Protein AF-A0A7H8HG08-F1 (afdb_monomer_lite)

Secondary structure (DSSP, 8-state):
-HHHHHHHHHH-SSEEEEEEEEEETTEEEEEEEEEEEPP-TTTTSPP----

Foldseek 3Di:
DCVVCVCVVPPAPDKDFDADWDDDPNDIDGDTPDIHRDDCPVVVDDDDDDD

pLDDT: mean 88.63, std 9.04, range [64.75, 97.62]

Radius of gyration: 14.43 Å; chains: 1; bounding box: 30×41×24 Å

Sequence (51 aa):
MWQRNRVVARASAALLIRGQVQAAEGVVTLVADRIEALDLSMATAPSRDFR

Structure (mmCIF, N/CA/C/O backbone):
data_AF-A0A7H8HG08-F1
#
_entry.id   AF-A0A7H8HG08-F1
#
loop_
_atom_site.group_PDB
_atom_site.id
_atom_site.type_symbol
_atom_site.label_atom_id
_atom_site.label_alt_id
_atom_site.label_comp_id
_atom_site.label_asym_id
_atom_site.label_entity_id
_atom_site.label_seq_id
_atom_site.pdbx_PDB_ins_code
_atom_site.Cartn_x
_atom_site.Cartn_y
_atom_site.Cartn_z
_atom_site.occupancy
_atom_site.B_iso_or_equiv
_atom_site.auth_seq_id
_atom_site.auth_comp_id
_atom_site.auth_asym_id
_atom_site.auth_atom_id
_atom_site.pdbx_PDB_model_num
ATOM 1 N N . MET A 1 1 ? 3.706 13.863 2.665 1.00 68.62 1 MET A N 1
ATOM 2 C CA . MET A 1 1 ? 4.155 12.543 2.163 1.00 68.62 1 MET A CA 1
ATOM 3 C C . MET A 1 1 ? 3.775 12.351 0.694 1.00 68.62 1 MET A C 1
ATOM 5 O O . MET A 1 1 ? 4.660 12.136 -0.125 1.00 68.62 1 MET A O 1
ATOM 9 N N . TRP A 1 2 ? 2.505 12.572 0.333 1.00 71.69 2 TRP A N 1
ATOM 10 C CA . TRP A 1 2 ? 1.992 12.384 -1.031 1.00 71.69 2 TRP A CA 1
ATOM 11 C C . TRP A 1 2 ? 2.832 13.003 -2.158 1.00 71.69 2 TRP A C 1
ATOM 13 O O . TRP A 1 2 ? 3.212 12.298 -3.080 1.00 71.69 2 TRP A O 1
ATOM 23 N N . GLN A 1 3 ? 3.197 14.288 -2.079 1.00 81.38 3 GLN A N 1
ATOM 24 C CA . GLN A 1 3 ? 3.935 14.955 -3.165 1.00 81.38 3 GLN A CA 1
ATOM 25 C C . GLN A 1 3 ? 5.267 14.276 -3.529 1.00 81.38 3 GLN A C 1
ATOM 27 O O . GLN A 1 3 ? 5.617 14.273 -4.707 1.00 81.38 3 GLN A O 1
ATOM 32 N N . ARG A 1 4 ? 5.961 13.692 -2.539 1.00 81.69 4 ARG A N 1
ATOM 33 C CA . ARG A 1 4 ? 7.244 12.990 -2.709 1.00 81.69 4 ARG A CA 1
ATOM 34 C C . ARG A 1 4 ? 7.053 11.576 -3.253 1.00 81.69 4 ARG A C 1
ATOM 36 O O . ARG A 1 4 ? 7.782 11.157 -4.139 1.00 81.69 4 ARG A O 1
ATOM 43 N N . ASN A 1 5 ? 6.029 10.875 -2.769 1.00 85.75 5 ASN A N 1
ATOM 44 C CA . ASN A 1 5 ? 5.850 9.449 -3.053 1.00 85.75 5 ASN A CA 1
ATOM 45 C C . ASN A 1 5 ? 4.848 9.166 -4.178 1.00 85.75 5 ASN A C 1
ATOM 47 O O . ASN A 1 5 ? 4.703 8.016 -4.578 1.00 85.75 5 ASN A O 1
ATOM 51 N N . ARG A 1 6 ? 4.182 10.193 -4.732 1.00 86.56 6 ARG A N 1
ATOM 52 C CA . ARG A 1 6 ? 3.157 10.033 -5.782 1.00 86.56 6 ARG A CA 1
ATOM 53 C C . ARG A 1 6 ? 3.670 9.281 -7.008 1.00 86.56 6 ARG A C 1
ATOM 55 O O . ARG A 1 6 ? 2.888 8.592 -7.648 1.00 86.56 6 ARG A O 1
ATOM 62 N N . VAL A 1 7 ? 4.941 9.476 -7.369 1.00 92.62 7 VAL A N 1
ATOM 63 C CA . VAL A 1 7 ? 5.537 8.838 -8.550 1.00 92.62 7 VAL A CA 1
ATOM 64 C C . VAL A 1 7 ? 5.663 7.343 -8.298 1.00 92.62 7 VAL A C 1
ATOM 66 O O . VAL A 1 7 ? 5.068 6.563 -9.031 1.00 92.62 7 VAL A O 1
ATOM 69 N N . VAL A 1 8 ? 6.326 6.954 -7.205 1.00 92.19 8 VAL A N 1
ATOM 70 C CA . VAL A 1 8 ? 6.458 5.550 -6.785 1.00 92.19 8 VAL A CA 1
ATOM 71 C C . VAL A 1 8 ? 5.085 4.898 -6.644 1.00 92.19 8 VAL A C 1
ATOM 73 O O . VAL A 1 8 ? 4.855 3.840 -7.219 1.00 92.19 8 VAL A O 1
ATOM 76 N N . ALA A 1 9 ? 4.147 5.566 -5.971 1.00 90.62 9 ALA A N 1
ATOM 77 C CA . ALA A 1 9 ? 2.807 5.044 -5.727 1.00 90.62 9 ALA A CA 1
ATOM 78 C C . ALA A 1 9 ? 1.982 4.805 -7.004 1.00 90.62 9 ALA A C 1
ATOM 80 O O . ALA A 1 9 ? 1.073 3.984 -6.987 1.00 90.62 9 ALA A O 1
ATOM 81 N N . ARG A 1 10 ? 2.256 5.536 -8.092 1.00 92.50 10 ARG A N 1
ATOM 82 C CA . ARG A 1 10 ? 1.506 5.422 -9.354 1.00 92.50 10 ARG A CA 1
ATOM 83 C C . ARG A 1 10 ? 2.211 4.596 -10.421 1.00 92.50 10 ARG A C 1
ATOM 85 O O . ARG A 1 10 ? 1.532 4.056 -11.283 1.00 92.50 10 ARG A O 1
ATOM 92 N N . ALA A 1 11 ? 3.540 4.560 -10.406 1.00 93.50 11 ALA A N 1
ATOM 93 C CA . ALA A 1 11 ? 4.336 3.969 -11.479 1.00 93.50 11 ALA A CA 1
ATOM 94 C C . ALA A 1 11 ? 4.872 2.568 -11.154 1.00 93.50 11 ALA A C 1
ATOM 96 O O . ALA A 1 11 ? 5.290 1.860 -12.066 1.00 93.50 11 ALA A O 1
ATOM 97 N N . SER A 1 12 ? 4.893 2.162 -9.881 1.00 93.44 12 SER A N 1
ATOM 98 C CA . SER A 1 12 ? 5.405 0.841 -9.498 1.00 93.44 12 SER A CA 1
ATOM 99 C C . SER A 1 12 ? 4.371 -0.247 -9.779 1.00 93.44 12 SER A C 1
ATOM 101 O O . SER A 1 12 ? 3.195 -0.071 -9.471 1.00 93.44 12 SER A O 1
ATOM 103 N N . ALA A 1 13 ? 4.815 -1.395 -10.297 1.00 91.94 13 ALA A N 1
ATOM 104 C CA . ALA A 1 13 ? 3.950 -2.557 -10.523 1.00 91.94 13 ALA A CA 1
ATOM 105 C C . ALA A 1 13 ? 3.400 -3.152 -9.212 1.00 91.94 13 ALA A C 1
ATOM 107 O O . ALA A 1 13 ? 2.292 -3.681 -9.188 1.00 91.94 13 ALA A O 1
ATOM 108 N N . ALA A 1 14 ? 4.162 -3.043 -8.119 1.00 92.56 14 ALA A N 1
ATOM 109 C CA . ALA A 1 14 ? 3.746 -3.420 -6.774 1.00 92.56 14 ALA A CA 1
ATOM 110 C C . ALA A 1 14 ? 4.390 -2.502 -5.724 1.00 92.56 14 ALA A C 1
ATOM 112 O O . ALA A 1 14 ? 5.430 -1.884 -5.970 1.00 92.56 14 ALA A O 1
ATOM 113 N N . LEU A 1 15 ? 3.766 -2.418 -4.547 1.00 94.44 15 LEU A N 1
ATOM 114 C CA . LEU A 1 15 ? 4.184 -1.543 -3.451 1.00 94.44 15 LEU A CA 1
ATOM 115 C C . LEU A 1 15 ? 4.258 -2.304 -2.128 1.00 94.44 15 LEU A C 1
ATOM 117 O O . LEU A 1 15 ? 3.371 -3.097 -1.815 1.00 94.44 15 LEU A O 1
ATOM 121 N N . LEU A 1 16 ? 5.262 -1.977 -1.315 1.00 94.38 16 LEU A N 1
ATOM 122 C CA . LEU A 1 16 ? 5.286 -2.280 0.113 1.00 94.38 16 LEU A CA 1
ATOM 123 C C . LEU A 1 16 ? 4.814 -1.038 0.878 1.00 94.38 16 LEU A C 1
ATOM 125 O O . LEU A 1 16 ? 5.428 0.030 0.790 1.00 94.38 16 LEU A O 1
ATOM 129 N N . ILE A 1 17 ? 3.714 -1.170 1.622 1.00 94.94 17 ILE A N 1
ATOM 130 C CA . ILE A 1 17 ? 3.1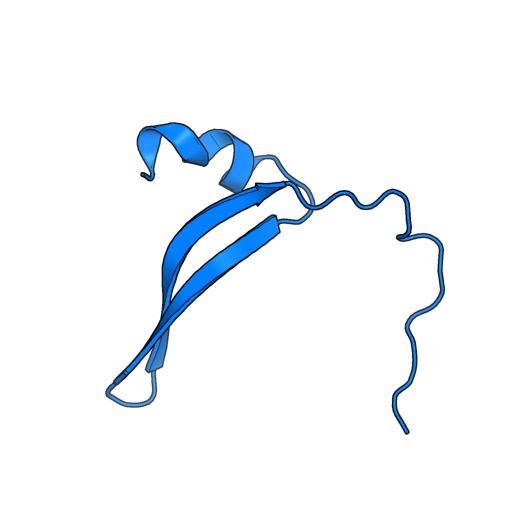07 -0.066 2.375 1.00 94.94 17 ILE A CA 1
ATOM 131 C C . ILE A 1 17 ? 3.103 -0.413 3.862 1.00 94.94 17 ILE A C 1
ATOM 133 O O . ILE A 1 17 ? 2.599 -1.460 4.261 1.00 94.94 17 ILE A O 1
ATOM 137 N N . ARG A 1 18 ? 3.637 0.492 4.687 1.00 96.19 18 ARG A N 1
ATOM 138 C CA . ARG A 1 18 ? 3.575 0.411 6.151 1.00 96.19 18 ARG A CA 1
ATOM 139 C C . ARG A 1 18 ? 2.796 1.600 6.690 1.00 96.19 18 ARG A C 1
ATOM 141 O O . ARG A 1 18 ? 2.957 2.731 6.220 1.00 96.19 18 ARG A O 1
ATOM 148 N N . GLY A 1 19 ? 1.965 1.334 7.686 1.00 95.94 19 GLY A N 1
ATOM 149 C CA . GLY A 1 19 ? 1.155 2.358 8.311 1.00 95.94 19 GLY A CA 1
ATOM 150 C C . GLY A 1 19 ? 0.421 1.867 9.543 1.00 95.94 19 GLY A C 1
ATOM 151 O O . GLY A 1 19 ? 0.620 0.746 10.011 1.00 95.94 19 GLY A O 1
ATOM 152 N N . GLN A 1 20 ? -0.448 2.732 10.046 1.00 97.25 20 GLN A N 1
ATOM 153 C CA . GLN A 1 20 ? -1.372 2.418 11.126 1.00 97.25 20 GLN A CA 1
ATOM 154 C C . GLN A 1 20 ? -2.727 2.040 10.539 1.00 97.25 20 GLN A C 1
ATOM 156 O O . GLN A 1 20 ? -3.275 2.773 9.713 1.00 97.25 20 GLN A O 1
ATOM 161 N N . VAL A 1 21 ? -3.258 0.895 10.960 1.00 97.44 21 VAL A N 1
ATOM 162 C CA . VAL A 1 21 ? -4.611 0.477 10.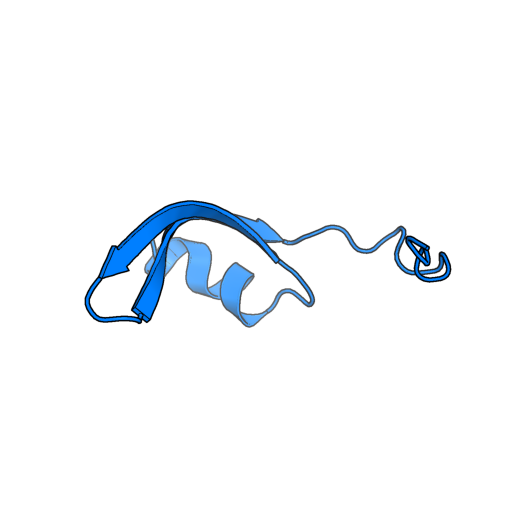590 1.00 97.44 21 VAL A CA 1
ATOM 163 C C . VAL A 1 21 ? -5.605 1.262 11.432 1.00 97.44 21 VAL A C 1
ATOM 165 O O . VAL A 1 21 ? -5.469 1.357 12.650 1.00 97.44 21 VAL A O 1
ATOM 168 N N . GLN A 1 22 ? -6.611 1.814 10.772 1.00 97.62 22 GLN A N 1
ATOM 169 C CA . GLN A 1 22 ? -7.750 2.462 11.397 1.00 97.62 22 GLN A CA 1
ATOM 170 C C . GLN A 1 22 ? -9.009 1.733 10.950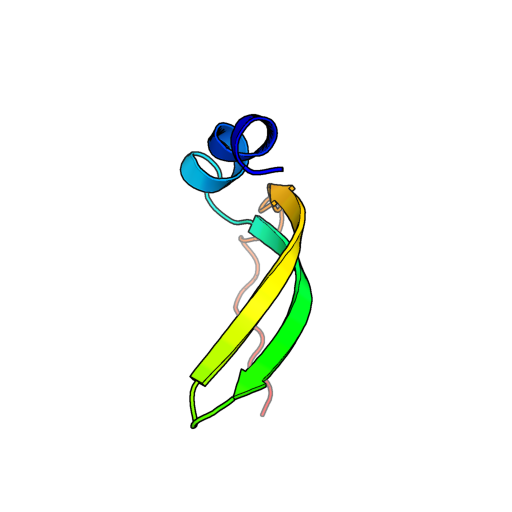 1.00 97.62 22 GLN A C 1
ATOM 172 O O . GLN A 1 22 ? -9.225 1.544 9.754 1.00 97.62 22 GLN A O 1
ATOM 177 N N . ALA A 1 23 ? -9.824 1.314 11.911 1.00 97.06 23 ALA A N 1
ATOM 178 C CA . ALA A 1 23 ? -11.110 0.686 11.655 1.00 97.06 23 ALA A CA 1
ATOM 179 C C . ALA A 1 23 ? -12.196 1.512 12.343 1.00 97.06 23 ALA A C 1
ATOM 181 O O . ALA A 1 23 ? -12.177 1.666 13.563 1.00 97.06 23 ALA A O 1
ATOM 182 N N . ALA A 1 24 ? -13.113 2.065 11.557 1.00 96.00 24 ALA A N 1
ATOM 183 C CA . ALA A 1 24 ? -14.227 2.865 12.047 1.00 96.00 24 ALA A CA 1
ATOM 184 C C . ALA A 1 24 ? -15.439 2.648 11.141 1.00 96.00 24 ALA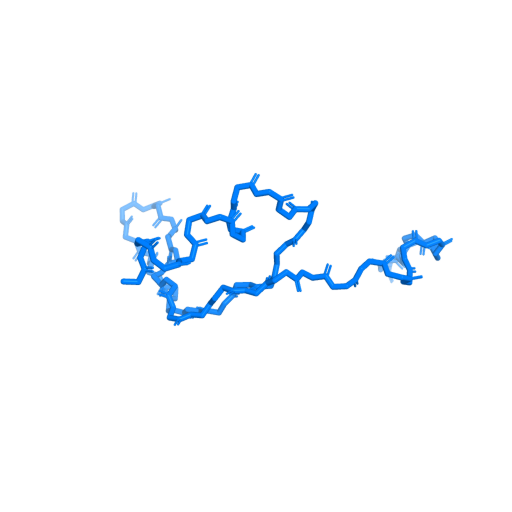 A C 1
ATOM 186 O O . ALA A 1 24 ? -15.288 2.565 9.926 1.00 96.00 24 ALA A O 1
ATOM 187 N N . GLU A 1 25 ? -16.629 2.527 11.735 1.00 95.19 25 GLU A N 1
ATOM 188 C CA . GLU A 1 25 ? -17.904 2.441 10.998 1.00 95.19 25 GLU A CA 1
ATOM 189 C C . GLU A 1 25 ? -17.931 1.350 9.906 1.00 95.19 25 GLU A C 1
ATOM 191 O O . GLU A 1 25 ? -18.515 1.513 8.840 1.00 95.19 25 GLU A O 1
ATOM 196 N N . GLY A 1 26 ? -17.268 0.215 10.153 1.00 96.38 26 GLY A N 1
ATOM 197 C CA . GLY A 1 26 ? -17.187 -0.890 9.189 1.00 96.38 26 GLY A CA 1
ATOM 198 C C . GLY A 1 26 ? -16.210 -0.663 8.028 1.00 96.38 26 GLY A C 1
ATOM 199 O O . GLY A 1 26 ? -16.091 -1.523 7.160 1.00 96.38 26 GLY A O 1
ATOM 200 N N . VAL A 1 27 ? -15.472 0.448 8.023 1.00 96.75 27 VAL A N 1
ATOM 201 C CA . VAL A 1 27 ? -14.436 0.758 7.034 1.00 96.75 27 VAL A CA 1
ATOM 202 C C . VAL A 1 27 ? -13.055 0.567 7.654 1.00 96.75 27 VAL A C 1
ATOM 204 O O . VAL A 1 27 ? -12.765 1.076 8.737 1.00 96.75 27 VAL A O 1
ATOM 207 N N . VAL A 1 28 ? -12.180 -0.145 6.941 1.00 96.56 28 VAL A N 1
ATOM 208 C CA . VAL A 1 28 ? -10.769 -0.317 7.308 1.00 96.56 28 VAL A CA 1
ATOM 209 C C . VAL A 1 28 ? -9.907 0.516 6.368 1.00 96.56 28 VAL A C 1
ATOM 211 O O . VAL A 1 28 ? -9.966 0.359 5.152 1.00 96.56 28 VAL A O 1
ATOM 214 N N . THR A 1 29 ? -9.097 1.402 6.937 1.00 96.31 29 THR A N 1
ATOM 215 C CA . THR A 1 29 ? -8.155 2.267 6.218 1.00 96.31 29 THR A CA 1
ATOM 216 C C . THR A 1 29 ? -6.749 2.089 6.786 1.00 96.31 29 THR A C 1
ATOM 218 O O . THR A 1 29 ? -6.576 1.739 7.952 1.00 96.31 29 THR A O 1
ATOM 221 N N . LEU A 1 30 ? -5.726 2.347 5.970 1.00 94.88 30 LEU A N 1
ATOM 222 C CA . LEU A 1 30 ? -4.332 2.379 6.400 1.00 94.88 30 LEU A CA 1
ATOM 223 C C . LEU A 1 30 ? -3.772 3.796 6.246 1.00 94.88 30 LEU A C 1
ATOM 225 O O . LEU A 1 30 ? -3.667 4.315 5.134 1.00 94.88 30 LEU A O 1
ATOM 229 N N . VAL A 1 31 ? -3.356 4.406 7.354 1.00 94.94 31 VAL A N 1
ATOM 230 C CA . VAL A 1 31 ? -2.618 5.673 7.332 1.00 94.94 31 VAL A CA 1
ATOM 231 C C . VAL A 1 31 ? -1.142 5.361 7.115 1.00 94.94 31 VAL A C 1
ATOM 233 O O . VAL A 1 31 ? -0.448 4.939 8.039 1.00 94.94 31 VAL A O 1
ATOM 236 N N . ALA A 1 32 ? -0.672 5.531 5.878 1.00 94.62 32 ALA A N 1
ATOM 237 C CA . ALA A 1 32 ? 0.686 5.168 5.483 1.00 94.62 32 ALA A CA 1
ATOM 238 C C . ALA A 1 32 ? 1.742 6.168 5.984 1.00 94.62 32 ALA A C 1
ATOM 240 O O . ALA A 1 32 ? 1.674 7.366 5.698 1.00 94.62 32 ALA A O 1
ATOM 241 N N . ASP A 1 33 ? 2.779 5.652 6.643 1.00 92.81 33 ASP A N 1
ATOM 242 C CA . ASP A 1 33 ? 3.992 6.400 6.992 1.00 92.81 33 ASP A CA 1
ATOM 243 C C . ASP A 1 33 ? 5.156 6.110 6.024 1.00 92.81 33 ASP A C 1
ATOM 245 O O . ASP A 1 33 ? 6.078 6.921 5.892 1.00 92.81 33 ASP A O 1
ATOM 249 N N . ARG A 1 34 ? 5.080 4.996 5.280 1.00 92.75 34 ARG A N 1
ATOM 250 C CA . ARG A 1 34 ? 6.098 4.551 4.321 1.00 92.75 34 ARG A CA 1
ATOM 251 C C . ARG A 1 34 ? 5.463 3.856 3.118 1.00 92.75 34 ARG A C 1
ATOM 253 O O . ARG A 1 34 ? 4.546 3.051 3.268 1.00 92.75 34 ARG A O 1
ATOM 260 N N . ILE A 1 35 ? 5.975 4.189 1.934 1.00 94.88 35 ILE A N 1
ATOM 261 C CA . ILE A 1 35 ? 5.589 3.617 0.639 1.00 94.88 35 ILE A CA 1
ATOM 262 C C . ILE A 1 35 ? 6.870 3.406 -0.163 1.00 94.88 35 ILE A C 1
ATOM 264 O O . ILE A 1 35 ? 7.610 4.365 -0.383 1.00 94.88 35 ILE A O 1
ATOM 268 N N . GLU A 1 36 ? 7.103 2.175 -0.602 1.00 94.62 36 GLU A N 1
ATOM 269 C CA . GLU A 1 36 ? 8.280 1.775 -1.376 1.00 94.62 36 GLU A CA 1
ATOM 270 C C . GLU A 1 36 ? 7.852 0.866 -2.537 1.00 94.62 36 GLU A C 1
ATOM 272 O O . GLU A 1 36 ? 6.841 0.166 -2.440 1.00 94.62 36 GLU A O 1
ATOM 277 N N . ALA A 1 37 ? 8.598 0.889 -3.644 1.00 94.69 37 ALA A N 1
ATOM 278 C CA . ALA A 1 37 ? 8.395 -0.063 -4.731 1.00 94.69 37 ALA A CA 1
ATOM 279 C C . ALA A 1 37 ? 8.789 -1.464 -4.250 1.00 94.69 37 ALA A C 1
ATOM 281 O O . ALA A 1 37 ? 9.854 -1.634 -3.657 1.00 94.69 37 ALA A O 1
ATOM 282 N N . LEU A 1 38 ? 7.937 -2.456 -4.498 1.00 92.44 38 LEU A N 1
ATOM 283 C CA . LEU A 1 38 ? 8.259 -3.842 -4.181 1.00 92.44 38 LEU A CA 1
ATOM 284 C C . LEU A 1 38 ? 9.102 -4.437 -5.313 1.00 92.44 38 LEU A C 1
ATOM 286 O O . LEU A 1 38 ? 8.690 -4.396 -6.472 1.00 92.44 38 LEU A O 1
ATOM 290 N N . ASP A 1 39 ? 10.261 -5.003 -4.973 1.00 89.88 39 ASP A N 1
ATOM 291 C CA . ASP A 1 39 ? 11.055 -5.776 -5.926 1.00 89.88 39 ASP A CA 1
ATOM 292 C C . ASP A 1 39 ? 10.338 -7.095 -6.250 1.00 89.88 39 ASP A C 1
ATOM 294 O O . ASP A 1 39 ? 10.083 -7.923 -5.374 1.00 89.88 39 ASP A O 1
ATOM 298 N N . LEU A 1 40 ? 9.994 -7.265 -7.525 1.00 86.00 40 LEU A N 1
ATOM 299 C CA . LEU A 1 40 ? 9.290 -8.429 -8.056 1.00 86.00 40 LEU A CA 1
ATOM 300 C C . LEU A 1 40 ? 10.231 -9.418 -8.754 1.00 86.00 40 LEU A C 1
ATOM 302 O O . LEU A 1 40 ? 9.760 -10.311 -9.454 1.00 86.00 40 LEU A O 1
ATOM 306 N N . SER A 1 41 ? 11.546 -9.304 -8.561 1.00 82.62 41 SER A N 1
ATOM 307 C CA . SER A 1 41 ? 12.540 -10.236 -9.110 1.00 82.62 41 SER A CA 1
ATOM 308 C C . SER A 1 41 ? 12.257 -11.715 -8.781 1.00 82.62 41 SER A C 1
ATOM 310 O O . SER A 1 41 ? 12.638 -12.596 -9.549 1.00 82.62 41 SER A O 1
ATOM 312 N N . MET A 1 42 ? 11.528 -12.001 -7.694 1.00 70.75 42 MET A N 1
ATOM 313 C CA . MET A 1 42 ? 11.114 -13.356 -7.289 1.00 70.75 42 MET A CA 1
ATOM 314 C C . MET A 1 42 ? 9.749 -13.820 -7.839 1.00 70.75 42 MET A C 1
ATOM 316 O O . MET A 1 42 ? 9.335 -14.944 -7.556 1.00 70.75 42 MET A O 1
ATOM 320 N N . ALA A 1 43 ? 9.027 -12.997 -8.609 1.00 64.75 43 ALA A N 1
ATOM 321 C CA . ALA A 1 43 ? 7.639 -13.261 -9.020 1.00 64.75 43 ALA A CA 1
ATOM 322 C C . ALA A 1 43 ? 7.456 -14.446 -9.996 1.00 64.75 43 ALA A C 1
ATOM 324 O O . ALA A 1 43 ? 6.331 -14.772 -10.364 1.00 64.75 43 ALA A O 1
ATOM 325 N N . THR A 1 44 ? 8.535 -15.115 -10.403 1.00 68.25 44 THR A N 1
ATOM 326 C CA . THR A 1 44 ? 8.502 -16.338 -11.221 1.00 68.25 44 THR A CA 1
ATOM 327 C C . THR A 1 44 ? 8.142 -17.596 -10.421 1.00 68.25 44 THR A C 1
ATOM 329 O O . THR A 1 44 ? 7.892 -18.643 -11.017 1.00 68.25 44 THR A O 1
ATOM 332 N N . ALA A 1 45 ? 8.136 -17.533 -9.084 1.00 72.31 45 ALA A N 1
ATOM 333 C CA . ALA A 1 45 ? 7.775 -18.670 -8.242 1.00 72.31 45 ALA A CA 1
ATOM 334 C C . ALA A 1 45 ? 6.244 -18.878 -8.199 1.00 72.31 45 ALA A C 1
ATOM 336 O O . ALA A 1 45 ? 5.499 -17.902 -8.076 1.00 72.31 45 ALA A O 1
ATOM 337 N N . PRO A 1 46 ? 5.747 -20.129 -8.268 1.00 77.25 46 PRO A N 1
ATOM 338 C CA . PRO A 1 46 ? 4.318 -20.407 -8.158 1.00 77.25 46 PRO A CA 1
ATOM 339 C C . PRO A 1 46 ? 3.765 -19.961 -6.797 1.00 77.25 46 PRO A C 1
ATOM 341 O O . PRO A 1 46 ? 4.451 -20.045 -5.774 1.00 77.25 46 PRO A O 1
ATOM 344 N N . SER A 1 47 ? 2.507 -19.503 -6.789 1.00 78.00 47 SER A N 1
ATOM 345 C CA . SER A 1 47 ? 1.789 -19.139 -5.562 1.00 78.00 47 SER A CA 1
ATOM 346 C C . SER A 1 47 ? 1.829 -20.298 -4.567 1.00 78.00 47 SER A C 1
ATOM 348 O O . SER A 1 47 ? 1.560 -21.444 -4.928 1.00 78.00 47 SER A O 1
ATOM 350 N N . ARG A 1 48 ? 2.168 -20.011 -3.306 1.00 81.81 48 ARG A N 1
ATOM 351 C CA . ARG A 1 48 ? 2.127 -21.026 -2.251 1.00 81.81 48 ARG A CA 1
ATOM 352 C C . ARG A 1 48 ? 0.687 -21.200 -1.798 1.00 81.81 48 ARG A C 1
ATOM 354 O O . ARG A 1 48 ? 0.127 -20.311 -1.165 1.00 81.81 48 ARG A O 1
ATOM 361 N N . 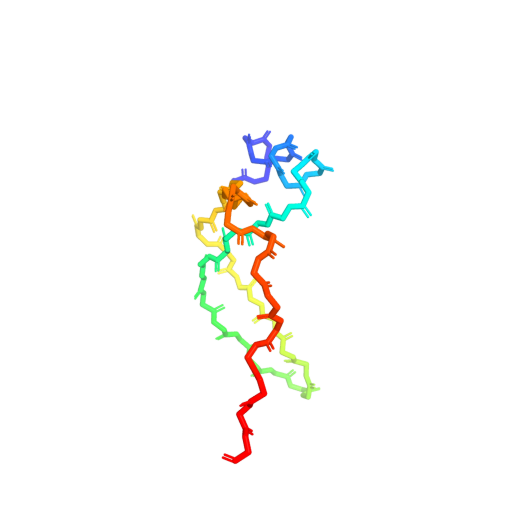ASP A 1 49 ? 0.124 -22.362 -2.093 1.00 86.31 49 ASP A N 1
ATOM 362 C CA . ASP A 1 49 ? -1.129 -22.793 -1.492 1.00 86.31 49 ASP A CA 1
ATOM 363 C C . ASP A 1 49 ? -0.886 -23.080 -0.007 1.00 86.31 49 ASP A C 1
ATOM 365 O O . ASP A 1 49 ? -0.109 -23.965 0.356 1.00 86.31 49 ASP A O 1
ATOM 369 N N . PHE A 1 50 ? -1.546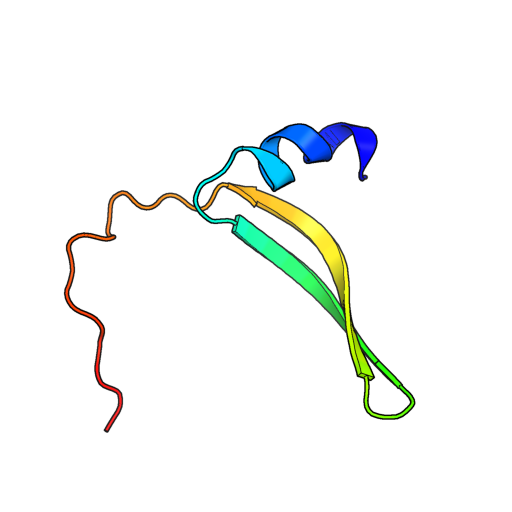 -22.321 0.861 1.00 81.12 50 PHE A N 1
ATOM 370 C CA . PHE A 1 50 ? -1.602 -22.599 2.292 1.00 81.12 50 PHE A CA 1
ATOM 371 C C . PHE A 1 50 ? -2.876 -23.418 2.551 1.00 81.12 50 PHE A C 1
ATOM 373 O O . PHE A 1 50 ? -3.932 -22.842 2.809 1.00 81.12 50 PHE A O 1
ATOM 380 N N . ARG A 1 51 ? -2.796 -24.744 2.380 1.00 76.88 51 ARG A N 1
ATOM 381 C CA . ARG A 1 51 ? -3.828 -25.690 2.845 1.00 76.88 51 ARG A CA 1
ATOM 382 C C . ARG A 1 51 ? -3.542 -26.138 4.268 1.00 76.88 51 ARG A C 1
ATOM 384 O O . ARG A 1 51 ? -2.343 -26.284 4.594 1.00 76.88 51 ARG A O 1
#